Protein AF-A0A7S4E170-F1 (afdb_monomer_lite)

Radius of gyration: 28.04 Å; chains: 1; bounding box: 59×29×76 Å

InterPro domains:
  IPR000682 Protein-L-isoaspartate(D-aspartate) O-methyltransferase [PTHR11579] (3-73)
  IPR029063 S-adenosyl-L-methionine-dependent methyltransferase superfamily [G3DSA:3.40.50.150] (1-77)
  IPR029063 S-adenosyl-L-methionine-dependent methyltransferase superfamily [SSF53335] (5-68)

Structure (mmCIF, N/CA/C/O backbone):
data_AF-A0A7S4E170-F1
#
_entry.id   AF-A0A7S4E170-F1
#
loop_
_atom_site.group_PDB
_atom_site.id
_atom_site.type_symbol
_atom_site.label_atom_id
_atom_site.label_alt_id
_atom_site.label_comp_id
_atom_site.label_asym_id
_atom_site.label_entity_id
_atom_site.label_seq_id
_atom_site.pdbx_PDB_ins_code
_atom_site.Cartn_x
_atom_site.Cartn_y
_atom_site.Cartn_z
_atom_site.occupancy
_atom_site.B_iso_or_equiv
_atom_site.auth_seq_id
_atom_site.auth_comp_id
_atom_site.auth_asym_id
_atom_site.auth_atom_id
_atom_site.pdbx_PDB_model_num
ATOM 1 N N . PHE A 1 1 ? 11.784 -8.379 -11.756 1.00 65.69 1 PHE A N 1
ATOM 2 C CA . PHE A 1 1 ? 10.575 -7.956 -12.484 1.00 65.69 1 PHE A CA 1
ATOM 3 C C . PHE A 1 1 ? 10.573 -8.730 -13.775 1.00 65.69 1 PHE A C 1
ATOM 5 O O . PHE A 1 1 ? 11.504 -8.533 -14.534 1.00 65.69 1 PHE A O 1
ATOM 12 N N . LEU A 1 2 ? 9.595 -9.611 -13.988 1.00 74.12 2 LEU A N 1
ATOM 13 C CA . LEU A 1 2 ? 9.686 -10.633 -15.037 1.00 74.12 2 LEU A CA 1
ATOM 14 C C . LEU A 1 2 ? 9.213 -10.162 -16.422 1.00 74.12 2 LEU A C 1
ATOM 16 O O . LEU A 1 2 ? 9.367 -10.900 -17.382 1.00 74.12 2 LEU A O 1
ATOM 20 N N . GLY A 1 3 ? 8.636 -8.962 -16.559 1.00 81.75 3 GLY A N 1
ATOM 21 C CA . GLY A 1 3 ? 8.058 -8.512 -17.832 1.00 81.75 3 GLY A CA 1
ATOM 22 C C . GLY A 1 3 ? 6.918 -9.419 -18.319 1.00 81.75 3 GLY A C 1
ATOM 23 O O . GLY A 1 3 ? 6.202 -10.000 -17.504 1.00 81.75 3 GLY A O 1
ATOM 24 N N . MET A 1 4 ? 6.745 -9.523 -19.637 1.00 87.00 4 MET A N 1
ATOM 25 C CA . MET A 1 4 ? 5.760 -10.395 -20.292 1.00 87.00 4 MET A CA 1
ATOM 26 C C . MET A 1 4 ? 6.472 -11.195 -21.383 1.00 87.00 4 MET A C 1
ATOM 28 O O . MET A 1 4 ? 6.315 -10.926 -22.571 1.00 87.00 4 MET A O 1
ATOM 32 N N . GLU A 1 5 ? 7.305 -12.150 -20.965 1.00 88.19 5 GLU A N 1
ATOM 33 C CA . GLU A 1 5 ? 8.163 -12.933 -21.865 1.00 88.19 5 GLU A CA 1
ATOM 34 C C . GLU A 1 5 ? 7.373 -13.591 -23.009 1.00 88.19 5 GLU A C 1
ATOM 36 O O . GLU A 1 5 ? 7.788 -13.513 -24.163 1.00 88.19 5 GLU A O 1
ATOM 41 N N . GLU A 1 6 ? 6.188 -14.126 -22.703 1.00 89.12 6 GLU A N 1
ATOM 42 C CA . GLU A 1 6 ? 5.279 -14.783 -23.657 1.00 89.12 6 GLU A CA 1
ATOM 43 C C . GLU A 1 6 ? 4.741 -13.851 -24.762 1.00 89.12 6 GLU A C 1
ATOM 45 O O . GLU A 1 6 ? 4.305 -14.320 -25.811 1.00 89.12 6 GLU A O 1
ATOM 50 N N . GLU A 1 7 ? 4.755 -12.532 -24.542 1.00 90.00 7 GLU A N 1
ATOM 51 C CA . GLU A 1 7 ? 4.300 -11.529 -25.518 1.00 90.00 7 GLU A CA 1
ATOM 52 C C . GLU A 1 7 ? 5.463 -10.836 -26.248 1.00 90.00 7 GLU A C 1
ATOM 54 O O . GLU A 1 7 ? 5.249 -10.033 -27.160 1.00 90.00 7 GLU A O 1
ATOM 59 N N . GLY A 1 8 ? 6.701 -11.153 -25.862 1.00 88.25 8 GLY A N 1
ATOM 60 C CA . GLY A 1 8 ? 7.902 -10.652 -26.509 1.00 88.25 8 GLY A CA 1
A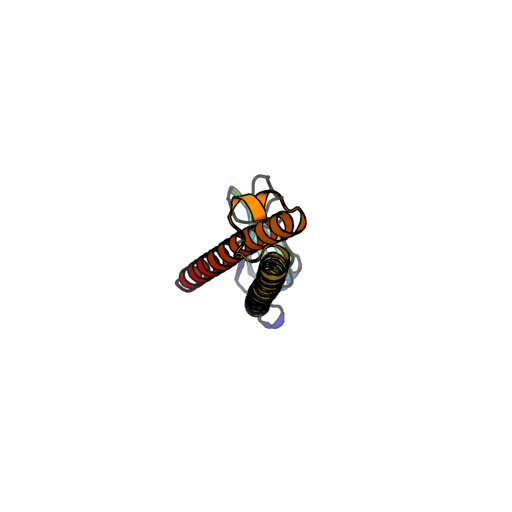TOM 61 C C . GLY A 1 8 ? 8.204 -11.332 -27.856 1.00 88.25 8 GLY A C 1
ATOM 62 O O . GLY A 1 8 ? 7.556 -12.300 -28.258 1.00 88.25 8 GLY A O 1
ATOM 63 N N . PRO A 1 9 ? 9.239 -10.859 -28.573 1.00 94.44 9 PRO A N 1
ATOM 64 C CA . PRO A 1 9 ? 10.105 -9.741 -28.212 1.00 94.44 9 PRO A CA 1
ATOM 65 C C . PRO A 1 9 ? 9.481 -8.371 -28.535 1.00 94.44 9 PRO A C 1
ATOM 67 O O . PRO A 1 9 ? 8.751 -8.209 -29.511 1.00 94.44 9 PRO A O 1
ATOM 70 N N . PHE A 1 10 ? 9.840 -7.346 -27.761 1.00 96.81 10 PHE A N 1
ATOM 71 C CA . PHE A 1 10 ? 9.303 -5.991 -27.899 1.00 96.81 10 PHE A CA 1
ATOM 72 C C . PHE A 1 10 ? 10.277 -5.044 -28.604 1.00 96.81 10 PHE A C 1
ATOM 74 O O . PHE A 1 10 ? 11.460 -4.969 -28.274 1.00 96.81 10 PHE A O 1
ATOM 81 N N . HIS A 1 11 ? 9.772 -4.231 -29.533 1.00 97.25 11 HIS A N 1
ATOM 82 C CA . HIS A 1 11 ? 10.553 -3.125 -30.102 1.00 97.25 11 HIS A CA 1
ATOM 83 C C . HIS A 1 11 ? 10.713 -1.954 -29.127 1.00 97.25 11 HIS A C 1
ATOM 85 O O . HIS A 1 11 ? 11.716 -1.243 -29.180 1.00 97.25 11 HIS A O 1
ATOM 91 N N . PHE A 1 12 ? 9.740 -1.756 -28.239 1.00 96.75 12 PHE A N 1
ATOM 92 C CA . PHE A 1 12 ? 9.763 -0.702 -27.236 1.00 96.75 12 PHE A CA 1
ATOM 93 C C . PHE A 1 12 ? 9.213 -1.223 -25.916 1.00 96.75 12 PHE A C 1
ATOM 95 O O . PHE A 1 12 ? 8.109 -1.759 -25.881 1.00 96.75 12 PHE A O 1
ATOM 102 N N . ILE A 1 13 ? 9.964 -1.016 -24.840 1.00 97.25 13 ILE A N 1
ATOM 103 C CA . ILE A 1 13 ? 9.510 -1.240 -23.468 1.00 97.25 13 ILE A CA 1
ATOM 104 C C . ILE A 1 13 ? 9.588 0.102 -22.745 1.00 97.25 13 ILE A C 1
ATOM 106 O O . ILE A 1 13 ? 10.607 0.791 -22.787 1.00 97.25 13 ILE A O 1
ATOM 110 N N . HIS A 1 14 ? 8.502 0.495 -22.093 1.00 95.88 14 HIS A N 1
ATOM 111 C CA . HIS A 1 14 ? 8.452 1.700 -21.276 1.00 95.88 14 HIS A CA 1
ATOM 112 C C . HIS A 1 14 ? 8.086 1.317 -19.851 1.00 95.88 14 HIS A C 1
ATOM 114 O O . HIS A 1 14 ? 7.097 0.622 -19.624 1.00 95.88 14 HIS A O 1
ATOM 120 N N . VAL A 1 15 ? 8.870 1.802 -18.895 1.00 95.06 15 VAL A N 1
ATOM 121 C CA . VAL A 1 15 ? 8.643 1.551 -17.478 1.00 95.06 15 VAL A CA 1
ATOM 122 C C . VAL A 1 15 ? 8.222 2.851 -16.802 1.00 95.06 15 VAL A C 1
ATOM 124 O O . VAL A 1 15 ? 8.992 3.799 -16.706 1.00 95.06 15 VAL A O 1
ATOM 127 N N . GLY A 1 16 ? 6.976 2.887 -16.325 1.00 93.00 16 GLY A N 1
ATOM 128 C CA . GLY A 1 16 ? 6.364 4.062 -15.694 1.00 93.00 16 GLY A CA 1
ATOM 129 C C . GLY A 1 16 ? 6.659 4.227 -14.200 1.00 93.00 16 GLY A C 1
ATOM 130 O O . GLY A 1 16 ? 5.923 4.938 -13.523 1.00 93.00 16 GLY A O 1
ATOM 131 N N . ALA A 1 17 ? 7.680 3.553 -13.671 1.00 92.31 17 ALA A N 1
ATOM 132 C CA . ALA A 1 17 ? 8.072 3.602 -12.265 1.00 92.31 17 ALA A CA 1
ATOM 133 C C . ALA A 1 17 ? 9.595 3.474 -12.129 1.00 92.31 17 ALA A C 1
ATOM 135 O O . ALA A 1 17 ? 10.245 2.831 -12.950 1.00 92.31 17 ALA A O 1
ATOM 136 N N . ALA A 1 18 ? 10.168 4.093 -11.101 1.00 94.19 18 ALA A N 1
ATOM 137 C CA . ALA A 1 18 ? 11.600 4.039 -10.857 1.00 94.19 18 ALA A CA 1
ATOM 138 C C . ALA A 1 18 ? 12.031 2.690 -10.290 1.00 94.19 18 ALA A C 1
ATOM 140 O O . ALA A 1 18 ? 11.390 2.150 -9.389 1.00 94.19 18 ALA A O 1
ATOM 141 N N . VAL A 1 19 ? 13.151 2.175 -10.784 1.00 93.69 19 VAL A N 1
ATOM 142 C CA . VAL A 1 19 ? 13.792 0.960 -10.273 1.00 93.69 19 VAL A CA 1
ATOM 143 C C . VAL A 1 19 ? 15.171 1.293 -9.700 1.00 93.69 19 VAL A C 1
ATOM 145 O O . VAL A 1 19 ? 15.814 2.217 -10.197 1.00 93.69 19 VAL A O 1
ATOM 148 N N . PRO A 1 20 ? 15.660 0.554 -8.689 1.00 93.38 20 PRO A N 1
ATOM 149 C CA . PRO A 1 20 ? 17.031 0.735 -8.209 1.00 93.38 20 PRO A CA 1
ATOM 150 C C . PRO A 1 20 ? 18.058 0.367 -9.289 1.00 93.38 20 PRO A C 1
ATOM 152 O O . PRO A 1 20 ? 19.030 1.087 -9.477 1.00 93.38 20 PRO A O 1
ATOM 155 N N . ASP A 1 21 ? 17.780 -0.691 -10.058 1.00 93.19 21 ASP A N 1
ATOM 156 C CA . ASP A 1 21 ? 18.643 -1.223 -11.111 1.00 93.19 21 ASP A CA 1
ATOM 157 C C . ASP A 1 21 ? 17.804 -1.682 -12.310 1.00 93.19 21 ASP A C 1
ATOM 159 O O . ASP A 1 21 ? 16.650 -2.095 -12.155 1.00 93.19 21 ASP A O 1
ATOM 163 N N . ILE A 1 22 ? 18.393 -1.648 -13.509 1.00 94.56 22 ILE A N 1
ATOM 164 C CA . ILE A 1 22 ? 17.729 -2.073 -14.748 1.00 94.56 22 ILE A CA 1
ATOM 165 C C . ILE A 1 22 ? 17.527 -3.600 -14.726 1.00 94.56 22 ILE A C 1
ATOM 167 O O . ILE A 1 22 ? 18.515 -4.334 -14.667 1.00 94.56 22 ILE A O 1
ATOM 171 N N . PRO A 1 23 ? 16.284 -4.114 -14.812 1.00 93.06 23 PRO A N 1
ATOM 172 C CA . PRO A 1 23 ? 16.039 -5.555 -14.802 1.00 93.06 23 PRO A CA 1
ATOM 173 C C . PRO A 1 23 ? 16.546 -6.223 -16.087 1.00 93.06 23 PRO A C 1
ATOM 175 O O . PRO A 1 23 ? 16.133 -5.840 -17.183 1.00 93.06 23 PRO A O 1
ATOM 178 N N . GLY A 1 24 ? 17.395 -7.248 -15.945 1.00 93.12 24 GLY A N 1
ATOM 179 C CA . GLY A 1 24 ? 17.925 -8.029 -17.072 1.00 93.12 24 GLY A CA 1
ATOM 180 C C . GLY A 1 24 ? 16.825 -8.651 -17.936 1.00 93.12 24 GLY A C 1
ATOM 181 O O . GLY A 1 24 ? 16.881 -8.526 -19.156 1.00 93.12 24 GLY A O 1
ATOM 182 N N . ASP A 1 25 ? 15.771 -9.181 -17.307 1.00 93.19 25 ASP A N 1
ATOM 183 C CA . ASP A 1 25 ? 14.609 -9.789 -17.977 1.00 93.19 25 ASP A CA 1
ATOM 184 C C . ASP A 1 25 ? 13.984 -8.854 -19.035 1.00 93.19 25 ASP A C 1
ATOM 186 O O . ASP A 1 25 ? 13.617 -9.280 -20.129 1.00 93.19 25 ASP A O 1
ATOM 190 N N . LEU A 1 26 ? 13.916 -7.544 -18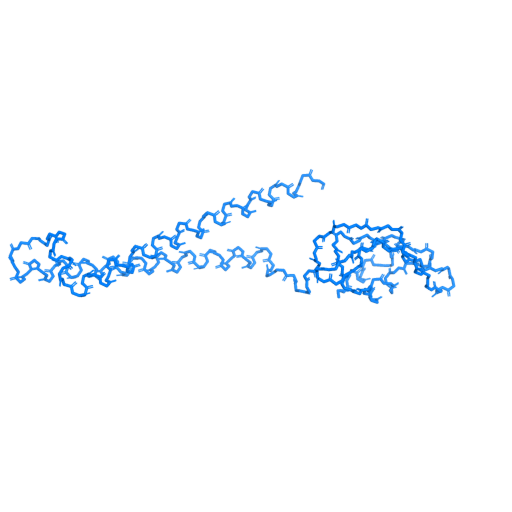.757 1.00 94.69 26 LEU A N 1
ATOM 191 C CA . LEU A 1 26 ? 13.371 -6.566 -19.707 1.00 94.69 26 LEU A CA 1
ATOM 192 C C . LEU A 1 26 ? 14.311 -6.322 -20.896 1.00 94.69 26 LEU A C 1
ATOM 194 O O . LEU A 1 26 ? 13.844 -6.041 -21.995 1.00 94.69 26 LEU A O 1
ATOM 198 N N . ILE A 1 27 ? 15.627 -6.430 -20.701 1.00 95.50 27 ILE A N 1
ATOM 199 C CA . ILE A 1 27 ? 16.619 -6.319 -21.782 1.00 95.50 27 ILE A CA 1
ATOM 200 C C . ILE A 1 27 ? 16.563 -7.565 -22.674 1.00 95.50 27 ILE A C 1
ATOM 202 O O . ILE A 1 27 ? 16.644 -7.465 -23.904 1.00 95.50 27 ILE A O 1
ATOM 206 N N . GLU A 1 28 ? 16.399 -8.742 -22.072 1.00 94.62 28 GLU A N 1
ATOM 207 C CA . GLU A 1 28 ? 16.250 -10.007 -22.795 1.00 94.62 28 GLU A CA 1
ATOM 208 C C . GLU A 1 28 ? 15.020 -9.982 -23.704 1.00 94.62 28 GLU A C 1
ATOM 210 O O . GLU A 1 28 ? 15.126 -10.333 -24.882 1.00 94.62 28 GLU A O 1
ATOM 215 N N . GLN A 1 29 ? 13.913 -9.426 -23.205 1.00 96.31 29 GLN A N 1
ATOM 216 C CA . GLN A 1 29 ? 12.654 -9.264 -23.935 1.00 96.31 29 GLN A CA 1
ATOM 217 C C . GLN A 1 29 ? 12.687 -8.202 -25.047 1.00 96.31 29 GLN A C 1
ATOM 219 O O . GLN A 1 29 ? 11.735 -8.118 -25.824 1.00 96.31 29 GLN A O 1
ATOM 224 N N . LEU A 1 30 ? 13.752 -7.402 -25.187 1.00 97.31 30 LEU A N 1
ATOM 225 C CA . LEU A 1 30 ? 13.890 -6.501 -26.334 1.00 97.31 30 LEU A CA 1
ATOM 226 C C . LEU A 1 30 ? 14.186 -7.279 -27.622 1.00 97.31 30 LEU A C 1
ATOM 228 O O . LEU A 1 30 ? 15.078 -8.133 -27.681 1.00 97.31 30 LEU A O 1
ATOM 232 N N . ALA A 1 31 ? 13.496 -6.902 -28.696 1.00 97.00 31 ALA A N 1
ATOM 233 C CA . ALA A 1 31 ? 13.858 -7.288 -30.052 1.00 97.00 31 ALA A CA 1
ATOM 234 C C . ALA A 1 31 ? 15.217 -6.669 -30.442 1.00 97.00 31 ALA A C 1
ATOM 236 O O . ALA A 1 31 ? 15.567 -5.596 -29.939 1.00 97.00 31 ALA A O 1
ATOM 237 N N . PRO A 1 32 ? 15.976 -7.274 -31.373 1.00 96.75 32 PRO A N 1
ATOM 238 C CA . PRO A 1 32 ? 17.123 -6.608 -31.985 1.00 96.75 32 PRO A CA 1
ATOM 239 C C . PRO A 1 32 ? 16.707 -5.266 -32.615 1.00 96.75 32 PRO A C 1
ATOM 241 O O . PRO A 1 32 ? 15.728 -5.185 -33.358 1.00 96.75 32 PRO A O 1
ATOM 244 N N . GLY A 1 33 ? 17.428 -4.193 -32.290 1.00 95.94 33 GLY A N 1
ATOM 245 C CA . GLY A 1 33 ? 17.072 -2.806 -32.622 1.00 95.94 33 GLY A CA 1
ATOM 246 C C . GLY A 1 33 ? 16.061 -2.146 -31.669 1.00 95.94 33 GLY A C 1
ATOM 247 O O . GLY A 1 33 ? 15.716 -0.977 -31.865 1.00 95.94 33 GLY A O 1
ATOM 248 N N . GLY A 1 34 ? 15.571 -2.872 -30.662 1.00 97.69 34 GLY A N 1
ATOM 249 C CA . GLY A 1 34 ? 14.588 -2.407 -29.689 1.00 97.69 34 GLY A CA 1
ATOM 250 C C . GLY A 1 34 ? 15.165 -1.480 -28.619 1.00 97.69 34 GLY A C 1
ATOM 251 O O . GLY A 1 34 ? 16.382 -1.384 -28.426 1.00 97.69 34 GLY A O 1
ATOM 252 N N . ARG A 1 35 ? 14.274 -0.768 -27.919 1.00 98.19 35 ARG A N 1
ATOM 253 C CA . ARG A 1 35 ? 14.640 0.214 -26.888 1.00 98.19 35 ARG A CA 1
ATOM 254 C C . ARG A 1 35 ? 13.808 0.063 -25.620 1.00 98.19 35 ARG A C 1
ATOM 256 O O . ARG A 1 35 ? 12.592 -0.075 -25.687 1.00 98.19 35 ARG A O 1
ATOM 263 N N . LEU A 1 36 ? 14.459 0.190 -24.472 1.00 98.19 36 LEU A N 1
ATOM 264 C CA . LEU A 1 36 ? 13.843 0.298 -23.154 1.00 98.19 36 LEU A CA 1
ATOM 265 C C . LEU A 1 36 ? 14.052 1.719 -22.616 1.00 98.19 36 LEU A C 1
ATOM 267 O O . LEU A 1 36 ? 15.169 2.233 -22.644 1.00 98.19 36 LEU A O 1
ATOM 271 N N . ILE A 1 37 ? 12.984 2.346 -22.127 1.00 98.38 37 ILE A N 1
ATOM 272 C CA . ILE A 1 37 ? 13.022 3.628 -21.412 1.00 98.38 37 ILE A CA 1
ATOM 273 C C . ILE A 1 37 ? 12.567 3.388 -19.975 1.00 98.38 37 ILE A C 1
ATOM 275 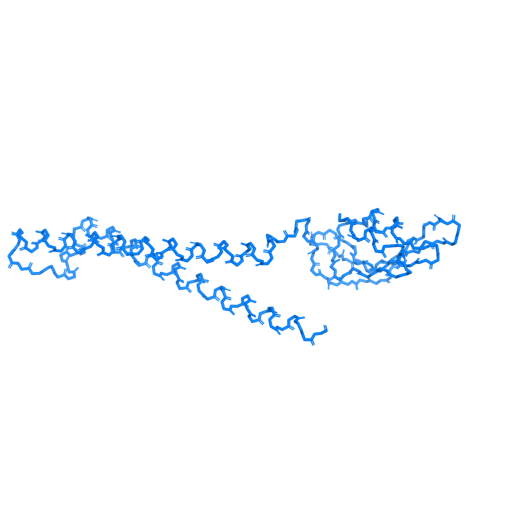O O . ILE A 1 37 ? 11.449 2.919 -19.754 1.00 98.38 37 ILE A O 1
ATOM 279 N N . ILE A 1 38 ? 13.436 3.696 -19.012 1.00 97.62 38 ILE A N 1
ATOM 280 C CA . ILE A 1 38 ? 13.234 3.345 -17.605 1.00 97.62 38 ILE A CA 1
ATOM 281 C C . ILE A 1 38 ? 13.862 4.387 -16.664 1.00 97.62 38 ILE A C 1
ATOM 283 O O . ILE A 1 38 ? 15.024 4.749 -16.850 1.00 97.62 38 ILE A O 1
ATOM 287 N N . PRO A 1 39 ? 13.133 4.897 -15.657 1.00 97.31 39 PRO A N 1
ATOM 288 C CA . PRO A 1 39 ? 13.723 5.683 -14.579 1.00 97.31 39 PRO A CA 1
ATOM 289 C C . PRO A 1 39 ? 14.540 4.782 -13.641 1.00 97.31 39 PRO A C 1
ATOM 291 O O . PRO A 1 39 ? 14.030 3.776 -13.149 1.00 97.31 39 PRO A O 1
ATOM 294 N N . VAL A 1 40 ? 15.791 5.150 -13.368 1.00 96.94 40 VAL A N 1
ATOM 295 C CA . VAL A 1 40 ? 16.716 4.393 -12.512 1.00 96.94 40 VAL A CA 1
ATOM 296 C C . VAL A 1 40 ? 17.203 5.271 -11.363 1.00 96.94 40 VAL A C 1
ATOM 298 O O . VAL A 1 40 ? 17.643 6.398 -11.588 1.00 96.94 40 VAL A O 1
ATOM 301 N N . GLY A 1 41 ? 17.117 4.762 -10.137 1.00 94.62 41 GLY A N 1
ATOM 302 C CA . GLY A 1 41 ? 17.617 5.404 -8.924 1.00 94.62 41 GLY A CA 1
ATOM 303 C C . GLY A 1 41 ? 17.135 4.697 -7.656 1.00 94.62 41 GLY A C 1
ATOM 304 O O . GLY A 1 41 ? 16.024 4.163 -7.607 1.00 94.62 41 GLY A O 1
ATOM 305 N N . GLU A 1 42 ? 17.968 4.705 -6.617 1.00 89.94 42 GLU A N 1
ATOM 306 C CA . GLU A 1 42 ? 17.628 4.141 -5.313 1.00 89.94 42 GLU A CA 1
ATOM 307 C C . GLU A 1 42 ? 16.523 4.949 -4.595 1.00 89.94 42 GLU A C 1
ATOM 309 O O . GLU A 1 42 ? 16.284 6.131 -4.879 1.00 89.94 42 GLU A O 1
ATOM 314 N N . PRO A 1 43 ? 15.829 4.341 -3.616 1.00 82.44 43 PRO A N 1
ATOM 315 C CA . PRO A 1 43 ? 14.883 5.061 -2.776 1.00 82.44 43 PRO A CA 1
ATOM 316 C C . PRO A 1 43 ? 15.520 6.276 -2.087 1.00 82.44 43 PRO A C 1
ATOM 318 O O . PRO A 1 43 ? 16.469 6.150 -1.318 1.00 82.44 43 PRO A O 1
ATOM 321 N N . GLY A 1 44 ? 14.956 7.462 -2.324 1.00 82.00 44 GLY A N 1
ATOM 322 C CA . GLY A 1 44 ? 15.425 8.706 -1.706 1.00 82.00 44 GLY A CA 1
ATOM 323 C C . GLY A 1 44 ? 16.640 9.350 -2.381 1.00 82.00 44 GLY A C 1
ATOM 324 O O . GLY A 1 44 ? 17.142 10.345 -1.858 1.00 82.00 44 GLY A O 1
ATOM 325 N N . THR A 1 45 ? 17.094 8.839 -3.529 1.00 88.75 45 THR A N 1
ATOM 326 C CA . THR A 1 45 ? 18.168 9.450 -4.327 1.00 88.75 45 THR A CA 1
ATOM 327 C C . THR A 1 45 ? 17.629 10.154 -5.574 1.00 88.75 45 THR A C 1
ATOM 329 O O . THR A 1 45 ? 16.444 10.069 -5.902 1.00 88.75 45 THR A O 1
ATOM 332 N N . GLU A 1 46 ? 18.506 10.869 -6.287 1.00 93.69 46 GLU A N 1
ATOM 333 C CA . GLU A 1 46 ? 18.190 11.355 -7.633 1.00 93.69 46 GLU A CA 1
ATOM 334 C C . GLU A 1 46 ? 17.935 10.160 -8.568 1.00 93.69 46 GLU A C 1
ATOM 336 O O . GLU A 1 46 ? 18.637 9.151 -8.486 1.00 93.69 46 GLU A O 1
ATOM 341 N N . GLN A 1 47 ? 16.936 10.277 -9.447 1.00 97.44 47 GLN A N 1
ATOM 342 C CA . GLN A 1 47 ? 16.634 9.286 -10.478 1.00 97.44 47 GLN A CA 1
ATOM 343 C C . GLN A 1 47 ? 16.991 9.847 -11.857 1.00 97.44 47 GLN A C 1
ATOM 345 O O . GLN A 1 47 ? 16.724 11.020 -12.147 1.00 97.44 47 GLN A O 1
ATOM 350 N N . LYS A 1 48 ? 17.539 9.008 -12.735 1.00 98.00 48 LYS A N 1
ATOM 351 C CA . LYS A 1 48 ? 17.800 9.333 -14.142 1.00 98.00 48 LYS A CA 1
ATOM 352 C C . LYS A 1 48 ? 16.865 8.546 -15.041 1.00 98.00 48 LYS A C 1
ATOM 354 O O . LYS A 1 48 ? 16.691 7.346 -14.871 1.00 98.00 48 LYS A O 1
ATOM 359 N N . LEU A 1 49 ? 16.270 9.217 -16.019 1.00 98.19 49 LEU A N 1
ATOM 360 C CA . LEU A 1 49 ? 15.623 8.539 -17.130 1.00 98.19 49 LEU A CA 1
ATOM 361 C C . LEU A 1 49 ? 16.718 7.937 -18.004 1.00 98.19 49 LEU A C 1
ATOM 363 O O . LEU A 1 49 ? 17.530 8.674 -18.564 1.00 98.19 49 LEU A O 1
ATOM 367 N N . THR A 1 50 ? 16.725 6.620 -18.117 1.00 98.44 50 THR A N 1
ATOM 368 C CA . THR A 1 50 ? 17.765 5.867 -18.806 1.00 98.44 50 THR A CA 1
ATOM 369 C C . THR A 1 50 ? 17.179 5.186 -20.031 1.00 98.44 50 THR A C 1
ATOM 371 O O . THR A 1 50 ? 16.098 4.591 -19.982 1.00 98.44 50 THR A O 1
ATOM 374 N N . ARG A 1 51 ? 17.898 5.285 -21.149 1.00 98.50 51 ARG A N 1
ATOM 375 C CA . ARG A 1 51 ? 17.614 4.561 -22.384 1.00 98.50 51 ARG A CA 1
ATOM 376 C C . ARG A 1 51 ? 18.559 3.380 -22.498 1.00 98.50 51 ARG A C 1
ATOM 378 O O . ARG A 1 51 ? 19.771 3.558 -22.471 1.00 98.50 51 ARG A O 1
ATOM 385 N N . VAL A 1 52 ? 18.001 2.199 -22.715 1.00 98.44 52 VAL A N 1
ATOM 386 C CA . VAL A 1 52 ? 18.750 1.006 -23.105 1.00 98.44 52 VAL A CA 1
ATOM 387 C C . VAL A 1 52 ? 18.385 0.665 -24.542 1.00 98.44 52 VAL A C 1
ATOM 389 O O . VAL A 1 52 ? 17.206 0.595 -24.883 1.00 98.44 52 VAL A O 1
ATOM 392 N N . THR A 1 53 ? 19.381 0.472 -25.396 1.00 98.06 53 THR A N 1
ATOM 393 C CA . THR A 1 53 ? 19.207 0.059 -26.791 1.00 98.06 53 THR A CA 1
ATOM 394 C C . THR A 1 53 ? 19.847 -1.305 -26.978 1.00 98.06 53 THR A C 1
ATOM 396 O O . THR A 1 53 ? 21.026 -1.468 -26.674 1.00 98.06 53 THR A O 1
ATOM 399 N N . LYS A 1 54 ? 19.084 -2.264 -27.505 1.00 97.81 54 LYS A N 1
ATOM 400 C CA . LYS A 1 54 ? 19.619 -3.548 -27.963 1.00 97.81 54 LYS A CA 1
ATOM 401 C C . LYS A 1 54 ? 19.887 -3.425 -29.452 1.00 97.81 54 LYS A C 1
ATOM 403 O O . LYS A 1 54 ? 18.959 -3.212 -30.229 1.00 97.81 54 LYS A O 1
ATOM 408 N N . SER A 1 55 ? 21.144 -3.474 -29.859 1.00 95.06 55 SER A N 1
ATOM 409 C CA . SER A 1 55 ? 21.526 -3.361 -31.260 1.00 95.06 55 SER A CA 1
ATOM 410 C C . SER A 1 55 ? 21.070 -4.596 -32.064 1.00 95.06 55 SER A C 1
ATOM 412 O O . SER A 1 55 ? 20.677 -5.617 -31.488 1.00 95.06 55 SER A O 1
ATOM 414 N N . PRO A 1 56 ? 21.099 -4.542 -33.407 1.00 92.81 56 PRO A N 1
ATOM 415 C CA . PRO A 1 56 ? 20.798 -5.702 -34.248 1.00 92.81 56 PRO A CA 1
ATOM 416 C C . PRO A 1 56 ? 21.713 -6.916 -34.008 1.00 92.81 56 PRO A C 1
ATOM 418 O O . PRO A 1 56 ? 21.303 -8.047 -34.250 1.00 92.81 56 PRO A O 1
ATOM 421 N N . ASP A 1 57 ? 22.937 -6.686 -33.532 1.00 93.88 57 ASP A N 1
ATOM 422 C CA . ASP A 1 57 ? 23.943 -7.689 -33.165 1.00 93.88 57 ASP A CA 1
ATOM 423 C C . ASP A 1 57 ? 23.907 -8.088 -31.676 1.00 93.88 57 ASP A C 1
ATOM 425 O O . ASP A 1 57 ? 24.784 -8.811 -31.209 1.00 93.88 57 ASP A O 1
ATOM 429 N N . ASN A 1 58 ? 22.848 -7.698 -30.955 1.00 89.75 58 ASN A N 1
ATOM 430 C CA . ASN A 1 58 ? 22.612 -7.969 -29.530 1.00 89.75 58 ASN A CA 1
ATOM 431 C C . ASN A 1 58 ? 23.596 -7.297 -28.555 1.00 89.75 58 ASN A C 1
ATOM 433 O O . ASN A 1 58 ? 23.639 -7.670 -27.382 1.00 89.75 58 ASN A O 1
ATOM 437 N N . GLU A 1 59 ? 24.339 -6.283 -28.993 1.00 96.00 59 GLU A N 1
ATOM 438 C CA . GLU A 1 59 ? 25.047 -5.379 -28.089 1.00 96.00 59 GLU A CA 1
ATOM 439 C C . GLU A 1 59 ? 24.034 -4.517 -27.321 1.00 96.00 59 GLU A C 1
ATOM 441 O O . GLU A 1 59 ? 23.023 -4.066 -27.867 1.00 96.00 59 GLU A O 1
ATOM 446 N N . VAL A 1 60 ? 24.288 -4.290 -26.033 1.00 97.12 60 VAL A N 1
ATOM 447 C CA . VAL A 1 60 ? 23.419 -3.489 -25.166 1.00 97.12 60 VAL A CA 1
ATOM 448 C C . VAL A 1 60 ? 24.119 -2.180 -24.834 1.00 97.12 60 VAL A C 1
ATOM 450 O O . VAL A 1 60 ? 25.178 -2.171 -24.212 1.00 97.12 60 VAL A O 1
ATOM 453 N N . ILE A 1 61 ? 23.502 -1.072 -25.234 1.00 97.56 61 ILE A N 1
ATOM 454 C CA . ILE A 1 61 ? 24.008 0.283 -25.014 1.00 97.56 61 ILE A CA 1
ATOM 455 C C . ILE A 1 61 ? 23.077 0.993 -24.034 1.00 97.56 61 ILE A C 1
ATOM 457 O O . ILE A 1 61 ? 21.874 1.083 -24.285 1.00 97.56 61 ILE A O 1
ATOM 461 N N . THR A 1 62 ? 23.635 1.527 -22.950 1.00 98.06 62 THR A N 1
ATOM 462 C CA . THR A 1 62 ? 22.892 2.228 -21.894 1.00 98.06 62 THR A CA 1
ATOM 463 C C . THR A 1 62 ? 23.306 3.693 -21.836 1.00 98.06 62 THR A C 1
ATOM 465 O O . THR A 1 62 ? 24.491 4.007 -21.761 1.00 98.06 62 THR A O 1
ATOM 468 N N . GLU A 1 63 ? 22.325 4.593 -21.847 1.00 98.12 63 GLU A N 1
ATOM 469 C CA . GLU A 1 63 ? 22.524 6.042 -21.855 1.00 98.12 63 GLU A CA 1
ATOM 470 C C . GLU A 1 63 ? 21.608 6.718 -20.828 1.00 98.12 63 GLU A C 1
ATOM 472 O O . GLU A 1 63 ? 20.381 6.616 -20.907 1.00 98.12 63 GLU A O 1
ATOM 477 N N . GLU A 1 64 ? 22.191 7.457 -19.886 1.00 97.94 64 GLU A N 1
ATOM 478 C CA . GLU A 1 64 ? 21.442 8.350 -18.997 1.00 97.94 64 GLU A CA 1
ATOM 479 C C . GLU A 1 64 ? 21.020 9.616 -19.755 1.00 97.94 64 GLU A C 1
ATOM 481 O O . GLU A 1 64 ? 21.837 10.258 -20.415 1.00 97.94 64 GLU A O 1
ATOM 486 N N . MET A 1 65 ? 19.744 9.997 -19.663 1.00 97.06 65 MET A N 1
ATOM 487 C CA . MET A 1 65 ? 19.193 11.120 -20.428 1.00 97.06 65 MET A CA 1
ATOM 488 C C . MET A 1 65 ? 18.994 12.381 -19.584 1.00 97.06 65 MET A C 1
ATOM 490 O O . MET A 1 65 ? 19.563 13.429 -19.879 1.00 97.06 65 MET A O 1
ATOM 494 N N . MET A 1 66 ? 18.142 12.315 -18.560 1.00 96.75 66 MET A N 1
ATOM 495 C CA . MET A 1 66 ? 17.762 13.477 -17.748 1.00 96.75 66 MET A CA 1
ATOM 496 C C . MET A 1 66 ? 17.336 13.063 -16.342 1.00 96.75 66 MET A C 1
ATOM 498 O O . MET A 1 66 ? 16.895 11.936 -16.138 1.00 96.75 66 MET A O 1
ATOM 502 N N . THR A 1 67 ? 17.421 13.981 -15.378 1.00 97.56 67 THR A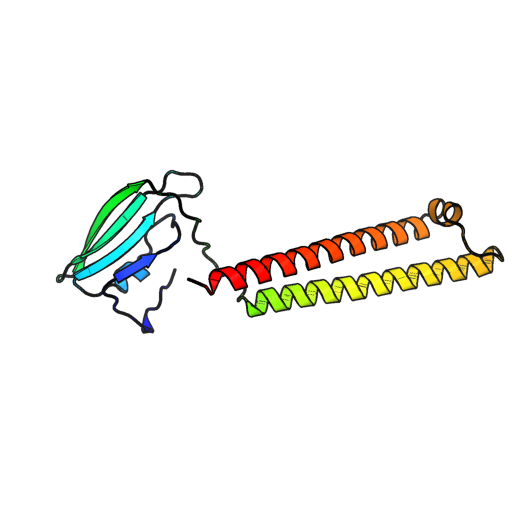 N 1
ATOM 503 C CA . THR A 1 67 ? 16.849 13.769 -14.040 1.00 97.56 67 THR A CA 1
ATOM 504 C C . THR A 1 67 ? 15.321 13.742 -14.105 1.00 97.56 67 THR A C 1
ATOM 506 O O . THR A 1 67 ? 14.713 14.585 -14.767 1.00 97.56 67 THR A O 1
ATOM 509 N N . VAL A 1 68 ? 14.701 12.798 -13.395 1.00 96.31 68 VAL A N 1
ATOM 510 C CA . VAL A 1 68 ? 13.242 12.640 -13.297 1.00 96.31 68 VAL A CA 1
ATOM 511 C C . VAL A 1 68 ? 12.809 12.330 -11.865 1.00 96.31 68 VAL A C 1
ATOM 513 O O . VAL A 1 68 ? 13.637 12.097 -10.990 1.00 96.31 68 VAL A O 1
ATOM 516 N N . VAL A 1 69 ? 11.496 12.347 -11.627 1.00 94.25 69 VAL A N 1
ATOM 517 C CA . VAL A 1 69 ? 10.887 11.915 -10.366 1.00 94.25 69 VAL A CA 1
ATOM 518 C C . VAL A 1 69 ? 9.715 10.996 -10.694 1.00 94.25 69 VAL A C 1
ATOM 520 O O . VAL A 1 69 ? 8.718 11.440 -11.261 1.00 94.25 69 VAL A O 1
ATOM 523 N N . PHE A 1 70 ? 9.846 9.724 -10.335 1.00 92.38 70 PHE A N 1
ATOM 524 C CA . PHE A 1 70 ? 8.831 8.685 -10.469 1.00 92.38 70 PHE A CA 1
ATOM 525 C C . PHE A 1 70 ? 8.610 7.979 -9.128 1.00 92.38 70 PHE A C 1
ATOM 527 O O . PHE A 1 70 ? 9.506 7.914 -8.281 1.00 92.38 70 PHE A O 1
ATOM 534 N N . SER A 1 71 ? 7.413 7.413 -8.952 1.00 91.12 71 SER A N 1
ATOM 535 C CA . SER A 1 71 ? 7.153 6.463 -7.868 1.00 91.12 71 SER A CA 1
ATOM 536 C C . SER A 1 71 ? 8.046 5.234 -8.023 1.00 91.12 71 SER A C 1
ATOM 538 O O . SER A 1 71 ? 8.289 4.789 -9.143 1.00 91.12 71 SER A O 1
ATOM 540 N N . LEU A 1 72 ? 8.526 4.686 -6.907 1.00 89.69 72 LEU A N 1
ATOM 541 C CA . LEU A 1 72 ? 9.321 3.459 -6.912 1.00 89.69 72 LEU A CA 1
ATOM 542 C C . LEU A 1 72 ? 8.463 2.265 -7.324 1.00 89.69 72 LEU A C 1
ATOM 544 O O . LEU A 1 72 ? 7.312 2.144 -6.909 1.00 89.69 72 LEU A O 1
ATOM 548 N N . MET A 1 73 ? 9.045 1.377 -8.119 1.00 85.75 73 MET A N 1
ATOM 549 C CA . MET A 1 73 ? 8.440 0.109 -8.478 1.00 85.75 73 MET A CA 1
ATOM 550 C C . MET A 1 73 ? 8.543 -0.860 -7.294 1.00 85.75 73 MET A C 1
ATOM 552 O O . MET A 1 73 ? 9.638 -1.181 -6.826 1.00 85.75 73 MET A O 1
ATOM 556 N N . GLU A 1 74 ? 7.400 -1.331 -6.808 1.00 77.94 74 GLU A N 1
ATOM 557 C CA . GLU A 1 74 ? 7.319 -2.303 -5.716 1.00 77.94 74 GLU A CA 1
ATOM 558 C C . GLU A 1 74 ? 7.617 -3.714 -6.247 1.00 77.94 74 GLU A C 1
ATOM 560 O O . GLU A 1 74 ? 7.109 -4.102 -7.294 1.00 77.94 74 GLU A O 1
ATOM 565 N N . LYS A 1 75 ? 8.478 -4.481 -5.558 1.00 68.62 75 LYS A N 1
ATOM 566 C CA . LYS A 1 75 ? 8.933 -5.813 -6.017 1.00 68.62 75 LYS A CA 1
ATOM 567 C C . LYS A 1 75 ? 7.826 -6.863 -6.043 1.00 68.62 75 LYS A C 1
ATOM 569 O O . LYS A 1 75 ? 7.896 -7.790 -6.847 1.00 68.62 75 LYS A O 1
ATOM 574 N N . GLU A 1 76 ? 6.859 -6.735 -5.150 1.00 60.69 76 GLU A N 1
ATOM 575 C CA . GLU A 1 76 ? 5.683 -7.588 -5.111 1.00 60.69 76 GLU A CA 1
ATOM 576 C C . GLU A 1 76 ? 4.536 -6.803 -5.737 1.00 60.69 76 GLU A C 1
ATOM 578 O O . GLU A 1 76 ? 4.369 -5.625 -5.402 1.00 60.69 76 GLU A O 1
ATOM 583 N N . PRO A 1 77 ? 3.746 -7.407 -6.644 1.00 52.25 77 PRO A N 1
ATOM 584 C CA . PRO A 1 77 ? 2.456 -6.817 -6.934 1.00 52.25 77 PRO A CA 1
ATOM 585 C C . PRO A 1 77 ? 1.725 -6.678 -5.590 1.00 52.25 77 PRO A C 1
ATOM 587 O O . PRO A 1 77 ? 1.832 -7.585 -4.753 1.00 52.25 77 PRO A O 1
ATOM 590 N N . PRO A 1 78 ? 0.982 -5.583 -5.349 1.00 53.56 78 PRO A N 1
ATOM 591 C CA . PRO A 1 78 ? 0.002 -5.621 -4.278 1.00 53.56 78 PRO A CA 1
ATOM 592 C C . PRO A 1 78 ? -0.820 -6.896 -4.476 1.00 53.56 78 PRO A C 1
ATOM 594 O O . PRO A 1 78 ? -1.064 -7.284 -5.627 1.00 53.56 78 PRO A O 1
ATOM 597 N N . VAL A 1 79 ? -1.186 -7.557 -3.368 1.00 59.97 79 VAL A N 1
ATOM 598 C CA . VAL A 1 79 ? -2.151 -8.671 -3.360 1.00 59.97 79 VAL A CA 1
ATOM 599 C C . VAL A 1 79 ? -3.179 -8.361 -4.439 1.00 59.97 79 VAL A C 1
ATOM 601 O O . VAL A 1 79 ? -3.645 -7.215 -4.464 1.00 59.97 79 VAL A O 1
ATOM 604 N N . SER A 1 80 ? -3.391 -9.283 -5.391 1.00 63.44 80 SER A N 1
ATOM 605 C CA . SER A 1 80 ? -4.111 -8.973 -6.635 1.00 63.44 80 SER A CA 1
ATOM 606 C C . SER A 1 80 ? -5.346 -8.130 -6.317 1.00 63.44 80 SER A C 1
ATOM 608 O O . SER A 1 80 ? -5.945 -8.328 -5.265 1.00 63.44 80 SER A O 1
ATOM 610 N N . ALA A 1 81 ? -5.719 -7.152 -7.151 1.00 60.66 81 ALA A N 1
ATOM 611 C CA . ALA A 1 81 ? -6.778 -6.198 -6.783 1.00 60.66 81 ALA A CA 1
ATOM 612 C C . ALA A 1 81 ? -8.045 -6.893 -6.226 1.00 60.66 81 ALA A C 1
ATOM 614 O O . ALA A 1 81 ? -8.681 -6.390 -5.303 1.00 60.66 81 ALA A O 1
ATOM 615 N N . GLU A 1 82 ? -8.350 -8.097 -6.720 1.00 60.06 82 GLU A N 1
ATOM 616 C CA . GLU A 1 82 ? -9.383 -8.988 -6.191 1.00 60.06 82 GLU A CA 1
ATOM 617 C C . GLU A 1 82 ? -9.098 -9.506 -4.768 1.00 60.06 82 GLU A C 1
ATOM 619 O O . GLU A 1 82 ? -9.961 -9.397 -3.898 1.00 60.06 82 GLU A O 1
ATOM 624 N N . GLU A 1 83 ? -7.905 -10.032 -4.491 1.00 60.34 83 GLU A N 1
ATOM 625 C CA . GLU A 1 83 ? -7.487 -10.455 -3.149 1.00 60.34 83 GLU A CA 1
ATOM 626 C C . GLU A 1 83 ? -7.382 -9.287 -2.154 1.00 60.34 83 GLU A C 1
ATOM 628 O O . GLU A 1 83 ? -7.784 -9.453 -1.002 1.00 60.34 83 GLU A O 1
ATOM 633 N N . ASP A 1 84 ? -6.924 -8.096 -2.563 1.00 66.19 84 ASP A N 1
ATOM 634 C CA . ASP A 1 84 ? -6.942 -6.902 -1.698 1.00 66.19 84 ASP A CA 1
ATOM 635 C C . ASP A 1 84 ? -8.382 -6.526 -1.325 1.00 66.19 84 ASP A C 1
ATOM 637 O O . ASP A 1 84 ? -8.702 -6.303 -0.153 1.00 66.19 84 ASP A O 1
ATOM 641 N N . VAL A 1 85 ? -9.293 -6.517 -2.303 1.00 64.62 85 VAL A N 1
ATOM 642 C CA . VAL A 1 85 ? -10.718 -6.262 -2.059 1.00 64.62 85 VAL A CA 1
ATOM 643 C C . VAL A 1 85 ? -11.308 -7.318 -1.124 1.00 64.62 85 VAL A C 1
ATOM 645 O O . VAL A 1 85 ? -11.980 -6.950 -0.159 1.00 64.62 85 VAL A O 1
ATOM 648 N N . LEU A 1 86 ? -11.034 -8.605 -1.351 1.00 69.00 86 LEU A N 1
ATOM 649 C CA . LEU A 1 86 ? -11.521 -9.697 -0.505 1.00 69.00 86 LEU A CA 1
ATOM 650 C C . LEU A 1 86 ? -10.987 -9.596 0.925 1.00 69.00 86 LEU A C 1
ATOM 652 O O . LEU A 1 86 ? -11.768 -9.696 1.871 1.00 69.00 86 LEU A O 1
ATOM 656 N N . GLN A 1 87 ? -9.695 -9.317 1.103 1.00 69.50 87 GLN A N 1
ATOM 657 C CA . GLN A 1 87 ? -9.093 -9.145 2.423 1.00 69.50 87 GLN A CA 1
ATOM 658 C C . GLN A 1 87 ? -9.699 -7.940 3.153 1.00 69.50 87 GLN A C 1
ATOM 660 O O . GLN A 1 87 ? -9.971 -7.993 4.353 1.00 69.50 87 GLN A O 1
ATOM 665 N N . ARG A 1 88 ? -9.972 -6.846 2.437 1.00 71.75 88 ARG A N 1
ATOM 666 C CA . ARG A 1 88 ? -10.609 -5.647 3.003 1.00 71.75 88 ARG A CA 1
ATOM 667 C C . ARG A 1 88 ? -12.067 -5.890 3.372 1.00 71.75 88 ARG A C 1
ATOM 669 O O . ARG A 1 88 ? -12.504 -5.396 4.411 1.00 71.75 88 ARG A O 1
ATOM 676 N N . VAL A 1 89 ? -12.808 -6.642 2.558 1.00 72.12 89 VAL A N 1
ATOM 677 C CA . VAL A 1 89 ? -14.177 -7.079 2.873 1.00 72.12 89 VAL A CA 1
ATOM 678 C C . VAL A 1 89 ? -14.167 -7.975 4.111 1.00 72.12 89 VAL A C 1
ATOM 680 O O . VAL A 1 89 ? -14.881 -7.670 5.064 1.00 72.12 89 VAL A O 1
ATOM 683 N N . ALA A 1 90 ? -13.294 -8.984 4.157 1.00 72.38 90 ALA A N 1
ATOM 684 C CA . ALA A 1 90 ? -13.141 -9.880 5.303 1.00 72.38 90 ALA A CA 1
ATOM 685 C C . ALA A 1 90 ? -12.796 -9.118 6.595 1.00 72.38 90 ALA A C 1
ATOM 687 O O . ALA A 1 90 ? -13.391 -9.360 7.644 1.00 72.38 90 ALA A O 1
ATOM 688 N N . ASN A 1 91 ? -11.901 -8.127 6.520 1.00 82.69 91 ASN A N 1
ATOM 689 C CA . ASN A 1 91 ? -11.557 -7.277 7.662 1.00 82.69 91 ASN A CA 1
ATOM 690 C C . ASN A 1 91 ? -12.761 -6.451 8.157 1.00 82.69 91 ASN A C 1
ATOM 692 O O . ASN A 1 91 ? -12.931 -6.256 9.359 1.00 82.69 91 ASN A O 1
ATOM 696 N N . VAL A 1 92 ? -13.621 -5.967 7.253 1.00 87.06 92 VAL A N 1
ATOM 697 C CA . VAL A 1 92 ? -14.843 -5.233 7.624 1.00 87.06 92 VAL A CA 1
ATOM 698 C C . VAL A 1 92 ? -15.883 -6.162 8.252 1.00 87.06 92 VAL A C 1
ATOM 700 O O . VAL A 1 92 ? -16.501 -5.784 9.247 1.00 87.06 92 VAL A O 1
ATOM 703 N N . GLU A 1 93 ? -16.074 -7.364 7.707 1.00 88.75 93 GLU A N 1
ATOM 704 C CA . GLU A 1 93 ? -16.977 -8.372 8.275 1.00 88.75 93 GLU A CA 1
ATOM 705 C C . GLU A 1 93 ? -16.536 -8.803 9.677 1.00 88.75 93 GLU A C 1
ATOM 707 O O . GLU A 1 93 ? -17.361 -8.847 10.592 1.00 88.75 93 GLU A O 1
ATOM 712 N N . ALA A 1 94 ? -15.234 -9.018 9.881 1.00 90.25 94 ALA A N 1
ATOM 713 C CA . ALA A 1 94 ? -14.669 -9.325 11.191 1.00 90.25 94 ALA A CA 1
ATOM 714 C C . ALA A 1 94 ? -14.930 -8.199 12.208 1.00 90.25 94 ALA A C 1
ATOM 716 O O . ALA A 1 94 ? -15.391 -8.466 13.318 1.00 90.25 94 ALA A O 1
ATOM 717 N N . LEU A 1 95 ? -14.726 -6.934 11.816 1.00 91.56 95 LEU A N 1
ATOM 718 C CA . LEU A 1 95 ? -15.038 -5.780 12.668 1.00 91.56 95 LEU A CA 1
ATOM 719 C C . LEU A 1 95 ? -16.526 -5.718 13.027 1.00 91.56 95 LEU A C 1
ATOM 721 O O . LEU A 1 95 ? -16.878 -5.391 14.159 1.00 91.56 95 LEU A O 1
ATOM 725 N N . TYR A 1 96 ? -17.415 -6.040 12.086 1.00 91.62 96 TYR A N 1
ATOM 726 C CA . TYR A 1 96 ? -18.847 -6.105 12.363 1.00 91.62 96 TYR A CA 1
ATOM 727 C C . TYR A 1 96 ? -19.203 -7.197 13.370 1.00 91.62 96 TYR A C 1
ATOM 729 O O . TYR A 1 96 ? -19.955 -6.917 14.306 1.00 91.62 96 TYR A O 1
ATOM 737 N N . ALA A 1 97 ? -18.660 -8.403 13.196 1.00 94.56 97 ALA A N 1
ATOM 738 C CA . ALA A 1 97 ? -18.880 -9.514 14.115 1.00 94.56 97 ALA A CA 1
ATOM 739 C C . ALA A 1 97 ? -18.389 -9.171 15.530 1.00 94.56 97 ALA A C 1
ATOM 741 O O . ALA A 1 97 ? -19.099 -9.405 16.508 1.00 94.56 97 ALA A O 1
ATOM 742 N N . GLU A 1 98 ? -17.224 -8.532 15.649 1.00 94.62 98 GLU A N 1
ATOM 743 C CA . GLU A 1 98 ? -16.690 -8.137 16.951 1.00 94.62 98 GLU A CA 1
ATOM 744 C C . GLU A 1 98 ? -17.519 -7.024 17.611 1.00 94.62 98 GLU A C 1
ATOM 746 O O . GLU A 1 98 ? -17.834 -7.099 18.797 1.00 94.62 98 GLU A O 1
ATOM 751 N N . ILE A 1 99 ? -17.957 -6.017 16.844 1.00 96.25 99 ILE A N 1
ATOM 752 C CA . ILE A 1 99 ? -18.871 -4.974 17.339 1.00 96.25 99 ILE A CA 1
ATOM 753 C C . ILE A 1 99 ? -20.176 -5.589 17.852 1.00 96.25 99 ILE A C 1
ATOM 755 O O . ILE A 1 99 ? -20.708 -5.129 18.866 1.00 96.25 99 ILE A O 1
ATOM 759 N N . GLN A 1 100 ? -20.707 -6.597 17.155 1.00 96.06 100 GLN A N 1
ATOM 760 C CA . GLN A 1 100 ? -21.906 -7.310 17.586 1.00 96.06 100 GLN A CA 1
ATOM 761 C C . GLN A 1 100 ? -21.669 -8.053 18.902 1.00 96.06 100 GLN A C 1
ATOM 763 O O . GLN A 1 100 ? -22.443 -7.834 19.832 1.00 96.06 100 GLN A O 1
ATOM 768 N N . GLY A 1 101 ? -20.582 -8.822 19.017 1.00 96.94 101 GLY A N 1
ATOM 769 C CA . GLY A 1 101 ? -20.230 -9.527 20.255 1.00 96.94 101 GLY A CA 1
ATOM 770 C C . GLY A 1 101 ? -20.080 -8.575 21.445 1.00 96.94 101 GLY A C 1
ATOM 771 O O . GLY A 1 101 ? -20.767 -8.721 22.452 1.00 96.94 101 GLY A O 1
ATOM 772 N N . VAL A 1 102 ? -19.304 -7.497 21.290 1.00 96.94 102 VAL A N 1
ATOM 773 C CA . VAL A 1 102 ? -19.149 -6.480 22.346 1.00 96.94 102 VAL A CA 1
ATOM 774 C C . VAL A 1 102 ? -20.486 -5.807 22.680 1.00 96.94 102 VAL A C 1
ATOM 776 O O . VAL A 1 102 ? -20.766 -5.500 23.838 1.00 96.94 102 VAL A O 1
ATOM 779 N N . SER A 1 103 ? -21.353 -5.578 21.689 1.00 96.50 103 SER A N 1
ATOM 780 C CA . SER A 1 103 ? -22.692 -5.046 21.945 1.00 96.50 103 SER A CA 1
ATOM 781 C C . SER A 1 103 ? -23.576 -6.017 22.735 1.00 96.50 103 SER A C 1
ATOM 783 O O . SER A 1 103 ? -24.445 -5.547 23.475 1.00 96.50 103 SER A O 1
ATOM 785 N N . GLU A 1 104 ? -23.427 -7.327 22.554 1.00 97.75 104 GLU A N 1
ATOM 786 C CA . GLU A 1 104 ? -24.142 -8.351 23.323 1.00 97.75 104 GLU A CA 1
ATOM 787 C C . GLU A 1 104 ? -23.609 -8.447 24.750 1.00 97.75 104 GLU A C 1
ATOM 789 O O . GLU A 1 104 ? -24.403 -8.482 25.693 1.00 97.75 104 GLU A O 1
ATOM 794 N N . ASP A 1 105 ? -22.296 -8.352 24.934 1.00 97.06 105 ASP A N 1
ATOM 795 C CA . ASP A 1 105 ? -21.673 -8.293 26.257 1.00 97.06 105 ASP A CA 1
ATOM 796 C C . ASP A 1 105 ? -22.139 -7.061 27.046 1.00 97.06 105 ASP A C 1
ATOM 798 O O . ASP A 1 105 ? -22.498 -7.164 28.221 1.00 97.06 105 ASP A O 1
ATOM 802 N N . ILE A 1 106 ? -22.235 -5.894 26.392 1.00 96.31 106 ILE A N 1
ATOM 803 C CA . ILE A 1 106 ? -22.790 -4.677 27.010 1.00 96.31 106 ILE A CA 1
ATOM 804 C C . ILE A 1 106 ? -24.238 -4.909 27.453 1.00 96.31 106 ILE A C 1
ATOM 806 O O . ILE A 1 106 ? -24.608 -4.507 28.557 1.00 96.31 106 ILE A O 1
ATOM 810 N N . LYS A 1 107 ? -25.073 -5.552 26.625 1.00 95.81 107 LYS A N 1
ATOM 811 C CA . LYS A 1 107 ? -26.465 -5.868 26.997 1.00 95.81 107 LYS A CA 1
ATOM 812 C C . LYS A 1 107 ? -26.516 -6.830 28.180 1.00 95.81 107 LYS A C 1
ATOM 814 O O . LYS A 1 107 ? -27.252 -6.571 29.127 1.00 95.81 107 LYS A O 1
ATOM 819 N N . THR A 1 108 ? -25.699 -7.879 28.154 1.00 96.94 108 THR A N 1
ATOM 820 C CA . THR A 1 108 ? -25.592 -8.869 29.232 1.00 96.94 108 THR A CA 1
ATOM 821 C C . THR A 1 108 ? -25.215 -8.195 30.551 1.00 96.94 108 THR A C 1
ATOM 823 O O . THR A 1 108 ? -25.868 -8.407 31.574 1.00 96.94 108 THR A O 1
ATOM 826 N N . TRP A 1 109 ? -24.231 -7.292 30.525 1.00 95.94 109 TRP A N 1
ATOM 827 C CA . TRP A 1 109 ? -23.870 -6.493 31.694 1.00 95.94 109 TRP A CA 1
ATOM 828 C C . TRP A 1 109 ? -25.023 -5.585 32.156 1.00 95.94 109 TRP A C 1
ATOM 830 O O . TRP A 1 109 ? -25.318 -5.522 33.350 1.00 95.94 109 TRP A O 1
ATOM 840 N N . GLN A 1 110 ? -25.730 -4.913 31.237 1.00 95.00 110 GLN A N 1
ATOM 841 C CA . GLN A 1 110 ? -26.871 -4.051 31.581 1.00 95.00 110 GLN A CA 1
ATOM 842 C C . GLN A 1 110 ? -28.020 -4.829 32.240 1.00 95.00 110 GLN A C 1
ATOM 844 O O . GLN A 1 110 ? -28.672 -4.313 33.154 1.00 95.00 110 GLN A O 1
ATOM 849 N N . GLU A 1 111 ? -28.279 -6.056 31.789 1.00 95.50 111 GLU A N 1
ATOM 850 C CA . GLU A 1 111 ? -29.277 -6.953 32.375 1.00 95.50 111 GLU A CA 1
ATOM 851 C C . GLU A 1 111 ? -28.859 -7.449 33.762 1.00 95.50 111 GLU A C 1
ATOM 853 O O . GLU A 1 111 ? -29.675 -7.420 34.692 1.00 95.50 111 GLU A O 1
ATOM 858 N N . ALA A 1 112 ? -27.587 -7.821 33.934 1.00 94.44 112 ALA A N 1
ATOM 859 C CA . ALA A 1 112 ? -27.028 -8.181 35.234 1.00 94.44 112 ALA A CA 1
ATOM 860 C C . ALA A 1 112 ? -27.140 -7.009 36.222 1.00 94.44 112 ALA A C 1
ATOM 862 O O . ALA A 1 112 ? -27.698 -7.165 37.309 1.00 94.44 112 ALA A O 1
ATOM 863 N N . PHE A 1 113 ? -26.737 -5.803 35.805 1.00 95.94 113 PHE A N 1
ATOM 864 C CA . PHE A 1 113 ? -26.872 -4.589 36.608 1.00 95.94 113 PHE A CA 1
ATOM 865 C C . PHE A 1 113 ? -28.326 -4.341 37.013 1.00 95.94 113 PHE A C 1
ATOM 867 O O . PHE A 1 113 ? -28.612 -4.084 38.181 1.00 95.94 113 PHE A O 1
ATOM 874 N N . LYS A 1 114 ? -29.267 -4.439 36.064 1.00 95.00 114 LYS A N 1
ATOM 875 C CA . LYS A 1 114 ? -30.696 -4.237 36.337 1.00 95.00 114 LYS A CA 1
ATOM 876 C C . LYS A 1 114 ? -31.235 -5.255 37.337 1.00 95.00 114 LYS A C 1
ATOM 878 O O . LYS A 1 114 ? -32.045 -4.887 38.185 1.00 95.00 114 LYS A O 1
ATOM 883 N N . THR A 1 115 ? -30.782 -6.501 37.251 1.00 94.88 115 THR A N 1
ATOM 884 C CA . THR A 1 115 ? -31.154 -7.566 38.189 1.00 94.88 115 THR A CA 1
ATOM 885 C C . THR A 1 115 ? -30.640 -7.268 39.597 1.00 94.88 115 THR A C 1
ATOM 887 O O . THR A 1 115 ? -31.389 -7.409 40.559 1.00 94.88 115 THR A O 1
ATOM 890 N N . THR A 1 116 ? -29.402 -6.783 39.730 1.00 93.06 116 THR A N 1
ATOM 891 C CA . THR A 1 116 ? -28.793 -6.471 41.033 1.00 93.06 116 THR A CA 1
ATOM 892 C C . THR A 1 116 ? -29.313 -5.168 41.648 1.00 93.06 116 THR A C 1
ATOM 894 O O . THR A 1 116 ? -29.517 -5.094 42.854 1.00 93.06 116 THR A O 1
ATOM 897 N N . GLN A 1 117 ? -29.521 -4.130 40.836 1.00 91.94 117 GLN A N 1
ATOM 898 C CA . GLN A 1 117 ? -29.801 -2.763 41.298 1.00 91.94 117 GLN A CA 1
ATOM 899 C C . GLN A 1 117 ? -31.278 -2.364 41.162 1.00 91.94 117 GLN A C 1
ATOM 901 O O . GLN A 1 117 ? -31.662 -1.264 41.555 1.00 91.94 117 GLN A O 1
ATOM 906 N N . GLY A 1 118 ? -32.116 -3.206 40.546 1.00 93.50 118 GLY A N 1
ATOM 907 C CA . GLY A 1 118 ? -33.544 -2.941 40.324 1.00 93.50 118 GLY A CA 1
ATOM 908 C C . GLY A 1 118 ? -33.844 -1.785 39.359 1.00 93.50 118 GLY A C 1
ATOM 909 O O . GLY A 1 118 ? -35.004 -1.425 39.160 1.00 93.50 118 GLY A O 1
ATOM 910 N N . ARG A 1 119 ? -32.819 -1.194 38.735 1.00 94.25 119 ARG A N 1
ATOM 911 C CA . ARG A 1 119 ? -32.923 -0.058 37.807 1.00 94.25 119 ARG A CA 1
ATOM 912 C C . ARG A 1 119 ? -31.961 -0.218 36.637 1.00 94.25 119 ARG A C 1
ATOM 914 O O . ARG A 1 119 ? -30.978 -0.942 36.728 1.00 94.25 119 ARG A O 1
ATOM 921 N N . LYS A 1 120 ? -32.207 0.501 35.541 1.00 91.75 120 LYS A N 1
ATOM 922 C CA . LYS A 1 120 ? -31.245 0.564 34.432 1.00 91.75 120 LYS A CA 1
ATOM 923 C C . LYS A 1 120 ? -29.961 1.298 34.870 1.00 91.75 120 LYS A C 1
ATOM 925 O O . LYS A 1 120 ? -30.057 2.244 35.66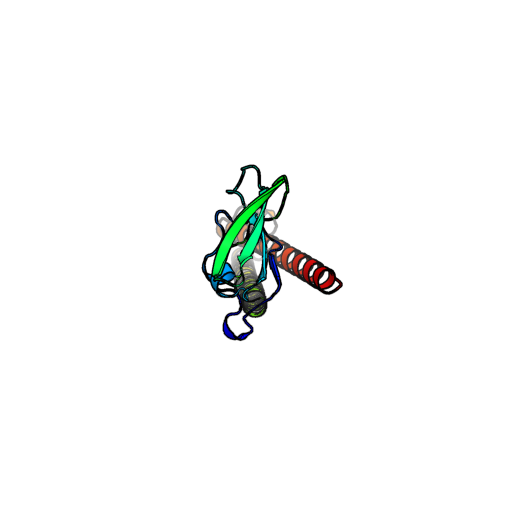3 1.00 91.75 120 LYS A O 1
ATOM 930 N N . PRO A 1 121 ? -28.786 0.897 34.357 1.00 93.56 121 PRO A N 1
ATOM 931 C CA . PRO A 1 121 ? -27.538 1.605 34.616 1.00 93.56 121 PRO A CA 1
ATOM 932 C C . PRO A 1 121 ? -27.548 2.997 33.976 1.00 93.56 121 PRO A C 1
ATOM 934 O O . PRO A 1 121 ? -28.038 3.188 32.862 1.00 93.56 121 PRO A O 1
ATOM 937 N N . SER A 1 122 ? -27.002 3.975 34.693 1.00 93.06 122 SER A N 1
ATOM 938 C CA . SER A 1 122 ? -26.699 5.313 34.189 1.00 93.06 122 SER A CA 1
ATOM 939 C C . SER A 1 122 ? -25.302 5.347 33.562 1.00 93.06 122 SER A C 1
ATOM 941 O O . SER A 1 122 ? -24.503 4.423 33.725 1.00 93.06 122 SER A O 1
ATOM 943 N N . ALA A 1 123 ? -24.972 6.444 32.878 1.00 86.44 123 ALA A N 1
ATOM 944 C CA . ALA A 1 123 ? -23.620 6.670 32.365 1.00 86.44 123 ALA A CA 1
ATOM 945 C C . ALA A 1 123 ? -22.556 6.685 33.479 1.00 86.44 123 ALA A C 1
ATOM 947 O O . ALA A 1 123 ? -21.439 6.228 33.257 1.00 86.44 123 ALA A O 1
ATOM 948 N N . ALA A 1 124 ? -22.906 7.168 34.678 1.00 89.94 124 ALA A N 1
ATOM 949 C CA . ALA A 1 124 ? -22.001 7.161 35.825 1.00 89.94 124 ALA A CA 1
ATOM 950 C C . ALA A 1 124 ? -21.734 5.734 36.325 1.00 89.94 124 ALA A C 1
ATOM 952 O O . ALA A 1 124 ? -20.584 5.404 36.593 1.00 89.94 124 ALA A O 1
ATOM 953 N N . ASP A 1 125 ? -22.760 4.875 36.369 1.00 90.69 125 ASP A N 1
ATOM 954 C CA . ASP A 1 125 ? -22.607 3.470 36.777 1.00 90.69 125 ASP A CA 1
ATOM 955 C C . ASP A 1 125 ? -21.688 2.713 35.809 1.00 90.69 125 ASP A C 1
ATOM 957 O O . ASP A 1 125 ? -20.736 2.063 36.230 1.00 90.69 125 ASP A O 1
ATOM 961 N N . MET A 1 126 ? -21.920 2.876 34.501 1.00 89.06 126 MET A N 1
ATOM 962 C CA . MET A 1 126 ? -21.055 2.308 33.460 1.00 89.06 126 MET A CA 1
ATOM 963 C C . MET A 1 126 ? -19.621 2.846 33.530 1.00 89.06 126 MET A C 1
ATOM 965 O O . MET A 1 126 ? -18.677 2.151 33.179 1.00 89.06 126 MET A O 1
ATOM 969 N N . GLY A 1 127 ? -19.449 4.097 33.962 1.00 86.69 127 GLY A N 1
ATOM 970 C CA . GLY A 1 127 ? -18.144 4.726 34.119 1.00 86.69 127 GLY A CA 1
ATOM 971 C C . GLY A 1 127 ? -17.402 4.338 35.400 1.00 86.69 127 GLY A C 1
ATOM 972 O O . GLY A 1 127 ? -16.205 4.598 35.475 1.00 86.69 127 GLY A O 1
ATOM 973 N N . MET A 1 128 ? -18.067 3.761 36.401 1.00 90.19 128 MET A N 1
ATOM 974 C CA . MET A 1 128 ? -17.443 3.322 37.659 1.00 90.19 128 MET A CA 1
ATOM 975 C C . MET A 1 128 ? -17.154 1.818 37.683 1.00 90.19 128 MET A C 1
ATOM 977 O O . MET A 1 128 ? -16.272 1.385 38.418 1.00 90.19 128 MET A O 1
ATOM 981 N N . ASP A 1 129 ? -17.864 1.038 36.871 1.00 94.31 129 ASP A N 1
ATOM 982 C CA . ASP A 1 129 ? -17.672 -0.402 36.732 1.00 94.31 129 ASP A CA 1
ATOM 983 C C . ASP A 1 129 ? -16.578 -0.721 35.695 1.00 94.31 129 ASP A C 1
ATOM 985 O O . ASP A 1 129 ? -16.647 -0.301 34.539 1.00 94.31 129 ASP A O 1
ATOM 989 N N . GLU A 1 130 ? -15.539 -1.448 36.110 1.00 94.81 130 GLU A N 1
ATOM 990 C CA . GLU A 1 130 ? -14.373 -1.753 35.268 1.00 94.81 130 GLU A CA 1
ATOM 991 C C . GLU A 1 130 ? -14.739 -2.565 34.015 1.00 94.81 130 GLU A C 1
ATOM 993 O O . GLU A 1 130 ? -14.233 -2.284 32.922 1.00 94.81 130 GLU A O 1
ATOM 998 N N . ALA A 1 131 ? -15.657 -3.528 34.148 1.00 92.69 131 ALA A N 1
ATOM 999 C CA . ALA A 1 131 ? -16.093 -4.361 33.035 1.00 92.69 131 ALA A CA 1
ATOM 1000 C C . ALA A 1 131 ? -16.878 -3.527 32.013 1.00 92.69 131 ALA A C 1
ATOM 1002 O O . ALA A 1 131 ? -16.577 -3.569 30.818 1.00 92.69 131 ALA A O 1
ATOM 1003 N N . ALA A 1 132 ? -17.817 -2.694 32.474 1.00 93.81 132 ALA A N 1
ATOM 1004 C CA . ALA A 1 132 ? -18.563 -1.794 31.596 1.00 93.81 132 ALA A CA 1
ATOM 1005 C C . ALA A 1 132 ? -17.657 -0.792 30.873 1.00 93.81 132 ALA A C 1
ATOM 1007 O O . ALA A 1 132 ? -17.817 -0.578 29.669 1.00 93.81 132 ALA A O 1
ATOM 1008 N N . ARG A 1 133 ? -16.681 -0.198 31.574 1.00 95.56 133 ARG A N 1
ATOM 1009 C CA . ARG A 1 133 ? -15.699 0.703 30.950 1.00 95.56 133 ARG A CA 1
ATOM 1010 C C . ARG A 1 133 ? -14.921 -0.001 29.845 1.00 95.56 133 ARG A C 1
ATOM 1012 O O . ARG A 1 133 ? -14.802 0.549 28.754 1.00 95.56 133 ARG A O 1
ATOM 1019 N N . THR A 1 134 ? -14.421 -1.204 30.116 1.00 95.44 134 THR A N 1
ATOM 1020 C CA . THR A 1 134 ? -13.628 -1.982 29.153 1.00 95.44 134 THR A CA 1
ATOM 1021 C C . THR A 1 134 ? -14.435 -2.288 27.893 1.00 95.44 134 THR A C 1
ATOM 1023 O O . THR A 1 134 ? -13.964 -2.044 26.781 1.00 95.44 134 THR A O 1
ATOM 1026 N N . LEU A 1 135 ? -15.686 -2.728 28.055 1.00 95.94 135 LEU A N 1
ATOM 1027 C CA . LEU A 1 135 ? -16.595 -2.989 26.938 1.00 95.94 135 LEU A CA 1
ATOM 1028 C C . LEU A 1 135 ? -16.896 -1.726 26.120 1.00 95.94 135 LEU A C 1
ATOM 1030 O O . LEU A 1 135 ? -16.855 -1.758 24.890 1.00 95.94 135 LEU A O 1
ATOM 1034 N N . LEU A 1 136 ? -17.165 -0.595 26.780 1.00 94.44 136 LEU A N 1
ATOM 1035 C CA . LEU A 1 136 ? -17.449 0.671 26.100 1.00 94.44 136 LEU A CA 1
ATOM 1036 C C . LEU A 1 136 ? -16.241 1.209 25.330 1.00 94.44 136 LEU A C 1
ATOM 1038 O O . LEU A 1 136 ? -16.405 1.719 24.221 1.00 94.44 136 LEU A O 1
ATOM 1042 N N . GLU A 1 137 ? -15.040 1.103 25.894 1.00 94.81 137 GLU A N 1
ATOM 1043 C CA . GLU A 1 137 ? -13.817 1.516 25.206 1.00 94.81 137 GLU A CA 1
ATOM 1044 C C . GLU A 1 137 ? -13.518 0.604 24.012 1.00 94.81 137 GLU A C 1
ATOM 1046 O O . GLU A 1 137 ? -13.239 1.114 22.923 1.00 94.81 137 GLU A O 1
ATOM 1051 N N . ARG A 1 138 ? -13.698 -0.721 24.146 1.00 96.44 138 ARG A N 1
ATOM 1052 C CA . ARG A 1 138 ? -13.560 -1.637 23.003 1.00 96.44 138 ARG A CA 1
ATOM 1053 C C . ARG A 1 138 ? -14.580 -1.327 21.909 1.00 96.44 138 ARG A C 1
ATOM 1055 O O . ARG A 1 138 ? -14.203 -1.213 20.745 1.00 96.44 138 ARG A O 1
ATOM 1062 N N . PHE A 1 139 ? -15.843 -1.109 22.276 1.00 96.44 139 PHE A N 1
ATOM 1063 C CA . PHE A 1 139 ? -16.904 -0.759 21.332 1.00 96.44 139 PHE A CA 1
ATOM 1064 C C . PHE A 1 139 ? -16.590 0.531 20.562 1.00 96.44 139 PHE A C 1
ATOM 1066 O O . PHE A 1 139 ? -16.722 0.574 19.338 1.00 96.44 139 PHE A O 1
ATOM 1073 N N . LYS A 1 140 ? -16.136 1.586 21.254 1.00 94.38 140 LYS A N 1
ATOM 1074 C CA . LYS A 1 140 ? -15.729 2.848 20.612 1.00 94.38 140 LYS A CA 1
ATOM 1075 C C . LYS A 1 140 ? -14.531 2.664 19.683 1.00 94.38 140 LYS A C 1
ATOM 1077 O O . LYS A 1 140 ? -14.552 3.212 18.581 1.00 94.38 140 LYS A O 1
ATOM 1082 N N . GLY A 1 141 ? -13.515 1.914 20.116 1.00 92.62 141 GLY A N 1
ATOM 1083 C CA . GLY A 1 141 ? -12.329 1.615 19.311 1.00 92.62 141 GLY A CA 1
ATOM 1084 C C . GLY A 1 141 ? -12.707 0.928 18.002 1.00 92.62 141 GLY A C 1
ATOM 1085 O O . GLY A 1 141 ? -12.405 1.438 16.926 1.00 92.62 141 GLY A O 1
ATOM 1086 N N . LEU A 1 142 ? -13.509 -0.133 18.090 1.00 93.44 142 LEU A N 1
ATOM 1087 C CA . LEU A 1 142 ? -13.993 -0.873 16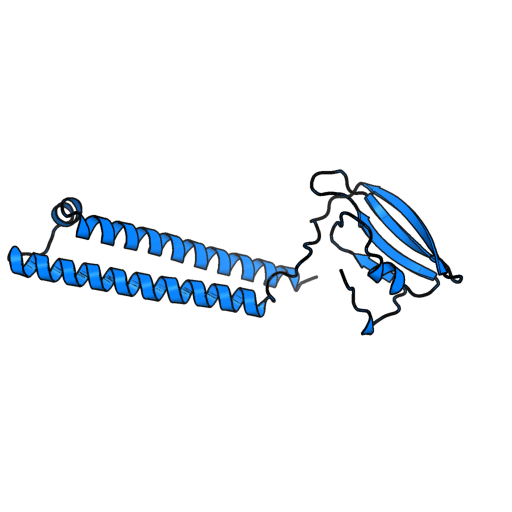.926 1.00 93.44 142 LEU A CA 1
ATOM 1088 C C . LEU A 1 142 ? -14.851 -0.020 15.979 1.00 93.44 142 LEU A C 1
ATOM 1090 O O . LEU A 1 142 ? -14.714 -0.111 14.761 1.00 93.44 142 LEU A O 1
ATOM 1094 N N . GLN A 1 143 ? -15.711 0.856 16.508 1.00 92.25 143 GLN A N 1
ATOM 1095 C CA . GLN A 1 143 ? -16.483 1.798 15.685 1.00 92.25 143 GLN A CA 1
ATOM 1096 C C . GLN A 1 143 ? -15.578 2.785 14.929 1.00 92.25 143 GLN A C 1
ATOM 1098 O O . GLN A 1 143 ? -15.850 3.121 13.771 1.00 92.25 143 GLN A O 1
ATOM 1103 N N . ALA A 1 144 ? -14.495 3.250 15.559 1.00 90.94 144 ALA A N 1
ATOM 1104 C CA . ALA A 1 144 ? -13.510 4.109 14.909 1.00 90.94 144 ALA A CA 1
ATOM 1105 C C . ALA A 1 144 ? -12.733 3.351 13.820 1.00 90.94 144 ALA A C 1
ATOM 1107 O O . ALA A 1 144 ? -12.608 3.860 12.703 1.00 90.94 144 ALA A O 1
ATOM 1108 N N . GLU A 1 145 ? -12.286 2.127 14.107 1.00 88.69 145 GLU A N 1
ATOM 1109 C CA . GLU A 1 145 ? -11.615 1.238 13.150 1.00 88.69 145 GLU A CA 1
ATOM 1110 C C . GLU A 1 145 ? -12.506 0.949 11.930 1.00 88.69 145 GLU A C 1
ATOM 1112 O O . GLU A 1 145 ? -12.085 1.164 10.791 1.00 88.69 145 GLU A O 1
ATOM 1117 N N . LEU A 1 146 ? -13.780 0.598 12.146 1.00 91.62 146 LEU A N 1
ATOM 1118 C CA . LEU A 1 146 ? -14.757 0.369 11.076 1.00 91.62 146 LEU A CA 1
ATOM 1119 C C . LEU A 1 146 ? -14.956 1.613 10.198 1.00 91.62 146 LEU A C 1
ATOM 1121 O O . LEU A 1 146 ? -15.036 1.516 8.968 1.00 91.62 146 LEU A O 1
ATOM 1125 N N . LYS A 1 147 ? -15.031 2.802 10.807 1.00 88.38 147 LYS A N 1
ATOM 1126 C CA . LYS A 1 147 ? -15.154 4.069 10.072 1.00 88.38 147 LYS A CA 1
ATOM 1127 C C . LYS A 1 147 ? -13.928 4.325 9.192 1.00 88.38 147 LYS A C 1
ATOM 1129 O O . LYS A 1 147 ? -14.088 4.747 8.044 1.00 88.38 147 LYS A O 1
ATOM 1134 N N . MET A 1 148 ? -12.727 4.065 9.708 1.00 81.38 148 MET A N 1
ATOM 1135 C CA . MET A 1 148 ? -11.479 4.229 8.959 1.00 81.38 148 MET A CA 1
ATOM 1136 C C . MET A 1 148 ? -11.368 3.223 7.809 1.00 81.38 148 MET A C 1
ATOM 1138 O O . MET A 1 148 ? -11.079 3.630 6.682 1.00 81.38 148 MET A O 1
ATOM 1142 N N . ALA A 1 149 ? -11.686 1.949 8.052 1.00 83.88 149 ALA A N 1
ATOM 1143 C CA . ALA A 1 149 ? -11.670 0.900 7.032 1.00 83.88 149 ALA A CA 1
ATOM 1144 C C . ALA A 1 149 ? -12.588 1.243 5.843 1.00 83.88 149 ALA A C 1
ATOM 1146 O O . ALA A 1 149 ? -12.172 1.200 4.681 1.00 83.88 149 ALA A O 1
ATOM 1147 N N . LYS A 1 150 ? -13.814 1.704 6.125 1.00 82.44 150 LYS A N 1
ATOM 1148 C CA . LYS A 1 150 ? -14.765 2.151 5.092 1.00 82.44 150 LYS A CA 1
ATOM 1149 C C . LYS A 1 150 ? -14.288 3.380 4.319 1.00 82.44 150 LYS A C 1
ATOM 1151 O O . LYS A 1 150 ? -14.476 3.456 3.105 1.00 82.44 150 LYS A O 1
ATOM 1156 N N . ALA A 1 151 ? -13.671 4.345 5.001 1.00 78.62 151 ALA A N 1
ATOM 1157 C CA . ALA A 1 151 ? -13.110 5.525 4.346 1.00 78.62 151 ALA A CA 1
ATOM 1158 C C . ALA A 1 151 ? -11.941 5.159 3.412 1.00 78.62 151 ALA A C 1
ATOM 1160 O O . ALA A 1 151 ? -11.838 5.714 2.317 1.00 78.62 151 ALA A O 1
ATOM 1161 N N . GLY A 1 152 ? -11.097 4.202 3.812 1.00 70.31 152 GLY A N 1
ATOM 1162 C CA . GLY A 1 152 ? -10.028 3.652 2.978 1.00 70.31 152 GLY A CA 1
ATOM 1163 C C . GLY A 1 152 ? -10.560 2.956 1.723 1.00 70.31 152 GLY A C 1
ATOM 1164 O O . GLY A 1 152 ? -10.089 3.239 0.622 1.00 70.31 152 GLY A O 1
ATOM 1165 N N . ALA A 1 153 ? -11.585 2.106 1.862 1.00 68.06 153 ALA A N 1
ATOM 1166 C CA . ALA A 1 153 ? -12.272 1.458 0.735 1.00 68.06 153 ALA A CA 1
ATOM 1167 C C . ALA A 1 153 ? -12.825 2.470 -0.286 1.00 68.06 153 ALA A C 1
ATOM 1169 O O . ALA A 1 153 ? -12.595 2.339 -1.486 1.00 68.06 153 ALA A O 1
ATOM 1170 N N . ALA A 1 154 ? -13.476 3.539 0.183 1.00 65.75 154 ALA A N 1
ATOM 1171 C CA . ALA A 1 154 ? -14.019 4.577 -0.694 1.00 65.75 154 ALA A CA 1
ATOM 1172 C C . ALA A 1 154 ? -12.938 5.378 -1.447 1.00 65.75 154 ALA A C 1
ATOM 1174 O O . ALA A 1 154 ? -13.171 5.820 -2.573 1.00 65.75 154 ALA A O 1
ATOM 1175 N N . ARG A 1 155 ? -11.765 5.591 -0.834 1.00 61.19 155 ARG A N 1
ATOM 1176 C CA . ARG A 1 155 ? -10.632 6.279 -1.478 1.00 61.19 155 ARG A CA 1
ATOM 1177 C C . ARG A 1 155 ? -9.976 5.420 -2.556 1.00 61.19 155 ARG A C 1
ATOM 1179 O O . ARG A 1 155 ? -9.690 5.957 -3.619 1.00 61.19 155 ARG A O 1
ATOM 1186 N N . ALA A 1 156 ? -9.793 4.123 -2.300 1.00 59.06 156 ALA A N 1
ATOM 1187 C CA . ALA A 1 156 ? -9.222 3.189 -3.273 1.00 59.06 156 ALA A CA 1
ATOM 1188 C C . ALA A 1 156 ? -10.098 3.080 -4.528 1.00 59.06 156 ALA A C 1
ATOM 1190 O O . ALA A 1 156 ? -9.609 3.317 -5.627 1.00 59.06 156 ALA A O 1
ATOM 1191 N N . LYS A 1 157 ? -11.416 2.903 -4.354 1.00 62.66 157 LYS A N 1
ATOM 1192 C CA . LYS A 1 157 ? -12.371 2.872 -5.471 1.00 62.66 157 LYS A CA 1
ATOM 1193 C C . LYS A 1 157 ? -12.306 4.130 -6.353 1.00 62.66 157 LYS A C 1
ATOM 1195 O O . LYS A 1 157 ? -12.328 4.049 -7.571 1.00 62.66 157 LYS A O 1
ATOM 1200 N N . ARG A 1 158 ? -12.159 5.316 -5.744 1.00 58.22 158 ARG A N 1
ATOM 1201 C CA . ARG A 1 158 ? -12.009 6.584 -6.489 1.00 58.22 158 ARG A CA 1
ATOM 1202 C C . ARG A 1 158 ? -10.676 6.722 -7.228 1.00 58.22 158 ARG A C 1
ATOM 1204 O O . ARG A 1 158 ? -10.603 7.530 -8.150 1.00 58.22 158 ARG A O 1
ATOM 1211 N N . ALA A 1 159 ? -9.620 6.056 -6.768 1.00 56.41 159 ALA A N 1
ATOM 1212 C CA . ALA A 1 159 ? -8.325 6.057 -7.444 1.00 56.41 159 ALA A CA 1
ATOM 1213 C C . ALA A 1 159 ? -8.355 5.122 -8.660 1.00 56.41 159 ALA A C 1
ATOM 1215 O O . ALA A 1 159 ? -7.881 5.504 -9.725 1.00 56.41 159 ALA A O 1
ATOM 1216 N N . GLU A 1 160 ? -9.002 3.966 -8.519 1.00 55.38 160 GLU A N 1
ATOM 1217 C CA . GLU A 1 160 ? -9.233 2.995 -9.593 1.00 55.38 160 GLU A CA 1
ATOM 1218 C C . GLU A 1 160 ? -10.095 3.586 -10.724 1.00 55.38 160 GLU A C 1
ATOM 1220 O O . GLU A 1 160 ? -9.678 3.588 -11.881 1.00 55.38 160 GLU A O 1
ATOM 1225 N N . ASP A 1 161 ? -11.215 4.242 -10.386 1.00 61.12 161 ASP A N 1
ATOM 1226 C CA . ASP A 1 161 ? -12.081 4.935 -11.359 1.00 61.12 161 ASP A CA 1
ATOM 1227 C C . ASP A 1 161 ? -11.339 6.033 -12.154 1.00 61.12 161 ASP A C 1
ATOM 1229 O O . ASP A 1 161 ? -11.731 6.378 -13.268 1.00 61.12 161 ASP A O 1
ATOM 1233 N N . LYS A 1 162 ? -10.276 6.617 -11.582 1.00 56.66 162 LYS A N 1
ATOM 1234 C CA . LYS A 1 162 ? -9.461 7.655 -12.234 1.00 56.66 162 LYS A CA 1
ATOM 1235 C C . LYS A 1 162 ? -8.313 7.092 -13.068 1.00 56.66 162 LYS A C 1
ATOM 1237 O O . LYS A 1 162 ? -7.913 7.753 -14.020 1.00 56.66 162 LYS A O 1
ATOM 1242 N N . GLY A 1 163 ? -7.783 5.923 -12.711 1.00 49.22 163 GLY A N 1
ATOM 1243 C CA . GLY A 1 163 ? -6.730 5.240 -13.468 1.00 49.22 163 GLY A CA 1
ATOM 1244 C C . GLY A 1 163 ? -7.235 4.606 -14.766 1.00 49.22 163 GLY A C 1
ATOM 1245 O O . GLY A 1 163 ? -6.465 4.450 -15.700 1.00 49.22 163 GLY A O 1
ATOM 1246 N N . ASN A 1 164 ? -8.535 4.316 -14.862 1.00 45.28 164 ASN A N 1
ATOM 1247 C CA . ASN A 1 164 ? -9.152 3.688 -16.037 1.00 45.28 164 ASN A CA 1
ATOM 1248 C C . ASN A 1 164 ? -9.573 4.688 -17.145 1.00 45.28 164 ASN A C 1
ATOM 1250 O O . ASN A 1 164 ? -10.328 4.339 -18.050 1.00 45.28 164 ASN A O 1
ATOM 1254 N N . LEU A 1 165 ? -9.144 5.954 -17.042 1.00 42.25 165 LEU A N 1
ATOM 1255 C CA . LEU A 1 165 ? -9.492 7.067 -17.943 1.00 42.25 165 LEU A CA 1
ATOM 1256 C C . LEU A 1 165 ? -8.306 7.582 -18.783 1.00 42.25 165 LEU A C 1
ATOM 1258 O O . LEU A 1 165 ? -8.425 8.641 -19.402 1.00 42.25 165 LEU A O 1
ATOM 1262 N N . SER A 1 166 ? -7.178 6.869 -18.809 1.00 35.94 166 SER A N 1
ATOM 1263 C CA . SER A 1 166 ? -5.970 7.249 -19.560 1.00 35.94 166 SER A CA 1
ATOM 1264 C C . SER A 1 166 ? -5.540 6.183 -20.549 1.00 35.94 166 SER A C 1
ATOM 1266 O O . SER A 1 166 ? -5.430 5.023 -20.098 1.00 35.94 166 SER A O 1
#

Sequence (166 aa):
FLGMEEEGPFHFIHVGAAVPDIPGDLIEQLAPGGRLIIPVGEPGTEQKLTRVTKSPDNEVITEEMMTVVFSLMEKEPPVSAEEDVLQRVANVEALYAEIQGVSEDIKTWQEAFKTTQGRKPSAADMGMDEAARTLLERFKGLQAELKMAKAGAARAKRAEDKGNLS

Secondary structure (DSSP, 8-state):
----GGG--EEEEE--SBBSS--HHHHHTEEEEEEEEEEE--TTS-EEEEEEEE-TTS-EEEEEEEEE--PBPPSSPPS-HHHHHHHHHHHHHHHHHHHHHHHHHHHHHHHHHHHHHSSPPPHHHHHH-HHHHHHHHHHHHHHHHHHHHHHHHHHHHHHHHHHTT-

Organism: NCBI:txid91324

pLDDT: mean 86.93, std 14.08, range [35.94, 98.5]

Foldseek 3Di:
DQPCQVPAQDQEAEDQAEEQDDDPNVLVSHDAQHKYWHWHHDVPDWIFTKIWTQHNVRDIDIDTDDTDDGHHDDPDDPCPPVRVVVVLVVVLVVLVVVLVVLVVVLVVVQVVCCVVVVDGDDPVNLVVDPSSVVSVVVNVVSVVVSVVSVVVVVVVVVVVVVVVPD